Protein AF-A0A1I1GZQ2-F1 (afdb_monomer)

Solvent-accessible surface area (backbone atoms only — not comparable to full-atom values): 8274 Å² total; per-residue (Å²): 145,59,67,71,60,55,53,51,50,52,53,53,56,65,70,62,67,78,78,79,67,68,45,81,43,79,43,98,89,73,48,53,28,42,33,47,81,53,34,35,37,42,68,88,72,47,52,30,42,51,56,89,52,36,33,40,40,71,86,72,46,56,28,40,52,60,86,58,29,31,33,41,73,89,68,48,78,39,86,40,85,61,78,72,51,58,62,54,51,57,54,48,54,59,50,51,58,50,52,50,54,55,53,52,53,54,52,53,53,52,50,51,56,51,52,52,52,51,54,51,50,54,51,52,52,52,51,51,52,52,51,52,55,48,50,54,48,56,51,52,62,60,76,76,109

Secondary structure (DSSP, 8-state):
--HHHHHHHHHHHHH------EEEEE-TTS-EEEEETTEEE-TTS-EEEEETTEEE-TTS-EEEEETTEEEPTTS-EEE---TTHHHHHHHHHHHHHHHHHHHHHHHHHHHHHHHHHHHHHHHHHHHHHHHHHHHHHHHHHHHT-

Mean predicted aligned error: 17.6 Å

Structure (mmCIF, N/CA/C/O backbone):
data_AF-A0A1I1GZQ2-F1
#
_entry.id   AF-A0A1I1GZQ2-F1
#
loop_
_atom_site.group_PDB
_atom_site.id
_atom_site.type_symbol
_atom_site.label_atom_id
_atom_site.label_alt_id
_atom_site.label_comp_id
_atom_site.label_asym_id
_atom_site.label_entity_id
_atom_site.label_seq_id
_atom_site.pdbx_PDB_ins_code
_atom_site.Cartn_x
_atom_site.Cartn_y
_atom_site.Cartn_z
_atom_site.occupancy
_atom_site.B_iso_or_equiv
_atom_site.auth_seq_id
_atom_site.auth_comp_id
_atom_site.auth_asym_id
_atom_site.auth_atom_id
_atom_site.pdbx_PDB_model_num
ATOM 1 N N . MET A 1 1 ? 12.140 50.496 -24.304 1.00 52.41 1 MET A N 1
ATOM 2 C CA . MET A 1 1 ? 11.378 49.231 -24.469 1.00 52.41 1 MET A CA 1
ATOM 3 C C . MET A 1 1 ? 12.166 48.054 -23.883 1.00 52.41 1 MET A C 1
ATOM 5 O O . MET A 1 1 ? 12.769 47.309 -24.642 1.00 52.41 1 MET A O 1
ATOM 9 N N . SER A 1 2 ? 12.230 47.886 -22.556 1.00 58.09 2 SER A N 1
ATOM 10 C CA . SER A 1 2 ? 13.091 46.829 -21.977 1.00 58.09 2 SER A CA 1
ATOM 11 C C . SER A 1 2 ? 12.544 46.201 -20.688 1.00 58.09 2 SER A C 1
ATOM 13 O O . SER A 1 2 ? 12.537 44.983 -20.560 1.00 58.09 2 SER A O 1
ATOM 15 N N . MET A 1 3 ? 11.960 46.988 -19.782 1.00 58.22 3 MET A N 1
ATOM 16 C CA . MET A 1 3 ? 11.601 46.513 -18.437 1.00 58.22 3 MET A CA 1
ATOM 17 C C . MET A 1 3 ? 10.508 45.424 -18.414 1.00 58.22 3 MET A C 1
ATOM 19 O O . MET A 1 3 ? 10.644 44.429 -17.708 1.00 58.22 3 MET A O 1
ATOM 23 N N . ASN A 1 4 ? 9.479 45.530 -19.263 1.00 57.28 4 ASN A N 1
ATOM 24 C CA . ASN A 1 4 ? 8.364 44.568 -19.279 1.00 57.28 4 ASN A CA 1
ATOM 25 C C . ASN A 1 4 ? 8.768 43.164 -19.763 1.00 57.28 4 ASN A C 1
ATOM 27 O O . ASN A 1 4 ? 8.130 42.184 -19.394 1.00 57.28 4 ASN A O 1
ATOM 31 N N . LYS A 1 5 ? 9.836 43.053 -20.565 1.00 57.28 5 LYS A N 1
ATOM 32 C CA . LYS A 1 5 ? 10.332 41.759 -21.060 1.00 57.28 5 LYS A CA 1
ATOM 33 C C . LYS A 1 5 ? 11.101 41.004 -19.972 1.00 57.28 5 LYS A C 1
ATOM 35 O O . LYS A 1 5 ? 10.955 39.792 -19.861 1.00 57.28 5 LYS A O 1
ATOM 40 N N . PHE A 1 6 ? 11.847 41.728 -19.134 1.00 60.09 6 PHE A N 1
ATOM 41 C CA . PHE A 1 6 ? 12.545 41.156 -17.980 1.00 60.09 6 PHE A CA 1
ATOM 42 C C . PHE A 1 6 ? 11.574 40.680 -16.895 1.00 60.09 6 PHE A C 1
ATOM 44 O O . PHE A 1 6 ? 11.739 39.580 -16.376 1.00 60.09 6 PHE A O 1
ATOM 51 N N . PHE A 1 7 ? 10.520 41.451 -16.607 1.00 63.28 7 PHE A N 1
ATOM 52 C CA . PHE A 1 7 ? 9.488 41.030 -15.653 1.00 63.28 7 PHE A CA 1
ATOM 53 C C . PHE A 1 7 ? 8.690 39.813 -16.144 1.00 63.28 7 PHE A C 1
ATOM 55 O O . PHE A 1 7 ? 8.449 38.894 -15.365 1.00 63.28 7 PHE A O 1
ATOM 62 N N . ALA A 1 8 ? 8.342 39.751 -17.434 1.00 64.56 8 ALA A N 1
ATOM 63 C CA . ALA A 1 8 ? 7.674 38.582 -18.008 1.00 64.56 8 ALA A CA 1
ATOM 64 C C . ALA A 1 8 ? 8.562 37.322 -17.967 1.00 64.56 8 ALA A C 1
ATOM 66 O O . ALA A 1 8 ? 8.081 36.241 -17.625 1.00 64.56 8 ALA A O 1
ATOM 67 N N . ALA A 1 9 ? 9.863 37.458 -18.248 1.00 64.38 9 ALA A N 1
ATOM 68 C CA . ALA A 1 9 ? 10.818 36.352 -18.168 1.00 64.38 9 ALA A CA 1
ATOM 69 C C . ALA A 1 9 ? 11.009 35.846 -16.727 1.00 64.38 9 ALA A C 1
ATOM 71 O O . ALA A 1 9 ? 11.040 34.638 -16.504 1.00 64.38 9 ALA A O 1
ATOM 72 N N . LEU A 1 10 ? 11.062 36.752 -15.744 1.00 64.12 10 LEU A N 1
ATOM 73 C CA . LEU A 1 10 ? 11.187 36.401 -14.328 1.00 64.12 10 LEU A CA 1
ATOM 74 C C . LEU A 1 10 ? 9.947 35.655 -13.806 1.00 64.12 10 LEU A C 1
ATOM 76 O O . LEU A 1 10 ? 10.090 34.655 -13.111 1.00 64.12 10 LEU A O 1
ATOM 80 N N . ILE A 1 11 ? 8.740 36.093 -14.184 1.00 67.69 11 ILE A N 1
ATOM 81 C CA . ILE A 1 11 ? 7.480 35.422 -13.815 1.00 67.69 11 ILE A CA 1
ATOM 82 C C . ILE A 1 11 ? 7.374 34.044 -14.485 1.00 67.69 11 ILE A C 1
ATOM 84 O O . ILE A 1 11 ? 6.940 33.087 -13.851 1.00 67.69 11 ILE A O 1
ATOM 88 N N . THR A 1 12 ? 7.824 33.917 -15.737 1.00 65.00 12 THR A N 1
ATOM 89 C CA . THR A 1 12 ? 7.825 32.635 -16.465 1.00 65.00 12 THR A CA 1
ATOM 90 C C . THR A 1 12 ? 8.816 31.638 -15.856 1.00 65.00 12 THR A C 1
ATOM 92 O O . THR A 1 12 ? 8.494 30.461 -15.717 1.00 65.00 12 THR A O 1
ATOM 95 N N . LEU A 1 13 ? 9.996 32.100 -15.428 1.00 60.62 13 LEU A N 1
ATOM 96 C CA . LEU A 1 13 ? 10.991 31.262 -14.754 1.00 60.62 13 LEU A CA 1
ATOM 97 C C . LEU A 1 13 ? 10.526 30.835 -13.350 1.00 60.62 13 LEU A C 1
ATOM 99 O O . LEU A 1 13 ? 10.707 29.681 -12.977 1.00 60.62 13 LEU A O 1
ATOM 103 N N . LEU A 1 14 ? 9.874 31.734 -12.603 1.00 64.50 14 LEU A N 1
ATOM 104 C CA . LEU A 1 14 ? 9.308 31.440 -11.280 1.00 64.50 14 LEU A CA 1
ATOM 105 C C . LEU A 1 14 ? 8.096 30.489 -11.357 1.00 64.50 14 LEU A C 1
ATOM 107 O O . LEU A 1 14 ? 7.876 29.698 -10.444 1.00 64.50 14 LEU A O 1
ATOM 111 N N . ALA A 1 15 ? 7.332 30.528 -12.455 1.00 60.31 15 ALA A N 1
ATOM 112 C CA . ALA A 1 15 ? 6.245 29.586 -12.732 1.00 60.31 15 ALA A CA 1
ATOM 113 C C . ALA A 1 15 ? 6.745 28.204 -13.201 1.00 60.31 15 ALA A C 1
ATOM 115 O O . ALA A 1 15 ? 6.016 27.220 -13.098 1.00 60.31 15 ALA A O 1
ATOM 116 N N . CYS A 1 16 ? 7.996 28.102 -13.666 1.00 51.59 16 CYS A N 1
ATOM 117 C CA . CYS A 1 16 ? 8.635 26.861 -14.111 1.00 51.59 16 CYS A CA 1
ATOM 118 C C . CYS A 1 16 ? 9.296 26.085 -12.951 1.00 51.59 16 CYS A C 1
ATOM 120 O O . CYS A 1 16 ? 10.357 25.482 -13.095 1.00 51.59 16 CYS A O 1
ATOM 122 N N . GLY A 1 17 ? 8.672 26.090 -11.775 1.00 54.12 17 GLY A N 1
ATOM 123 C CA . GLY A 1 17 ? 9.066 25.259 -10.640 1.00 54.12 17 GLY A CA 1
ATOM 124 C C . GLY A 1 17 ? 8.425 23.875 -10.709 1.00 54.12 17 GLY A C 1
ATOM 125 O O . GLY A 1 17 ? 7.679 23.510 -9.807 1.00 54.12 17 GLY A O 1
ATOM 126 N N . ALA A 1 18 ? 8.661 23.109 -11.777 1.00 58.06 18 ALA A N 1
ATOM 127 C CA . ALA A 1 18 ? 8.253 21.707 -11.810 1.00 58.06 18 ALA A CA 1
ATOM 128 C C . ALA A 1 18 ? 9.216 20.903 -10.924 1.00 58.06 18 ALA A C 1
ATOM 130 O O . ALA A 1 18 ? 10.284 20.478 -11.362 1.00 58.06 18 ALA A O 1
ATOM 131 N N . SER A 1 19 ? 8.873 20.738 -9.647 1.00 58.53 19 SER A N 1
ATOM 132 C CA . SER A 1 19 ? 9.595 19.840 -8.754 1.00 58.53 19 SER A CA 1
ATOM 133 C C . SER A 1 19 ? 9.353 18.398 -9.204 1.00 58.53 19 SER A C 1
ATOM 135 O O . SER A 1 19 ? 8.320 17.795 -8.920 1.00 58.53 19 SER A O 1
ATOM 137 N N . ALA A 1 20 ? 10.309 17.822 -9.931 1.00 56.75 20 ALA A N 1
ATOM 138 C CA . ALA A 1 20 ? 10.331 16.383 -10.136 1.00 56.75 20 ALA A CA 1
ATOM 139 C C . ALA A 1 20 ? 10.578 15.724 -8.770 1.00 56.75 20 ALA A C 1
ATOM 141 O O . ALA A 1 20 ? 11.684 15.776 -8.231 1.00 56.75 20 ALA A O 1
ATOM 142 N N . GLN A 1 21 ? 9.531 15.156 -8.170 1.00 66.81 21 GLN A N 1
ATOM 143 C CA . GLN A 1 21 ? 9.677 14.323 -6.983 1.00 66.81 21 GLN A CA 1
ATOM 144 C C . GLN A 1 21 ? 10.349 13.016 -7.409 1.00 66.81 21 GLN A C 1
ATOM 146 O O . GLN A 1 21 ? 9.712 12.131 -7.978 1.00 66.81 21 GLN A O 1
ATOM 151 N N . ALA A 1 22 ? 11.658 12.934 -7.179 1.00 75.19 22 ALA A N 1
ATOM 152 C CA . ALA A 1 22 ? 12.422 11.707 -7.322 1.00 75.19 22 ALA A CA 1
ATOM 153 C C . ALA A 1 22 ? 12.478 10.990 -5.969 1.00 75.19 22 ALA A C 1
ATOM 155 O O . ALA A 1 22 ? 12.826 11.592 -4.950 1.00 75.19 22 ALA A O 1
ATOM 156 N N . GLN A 1 23 ? 12.144 9.703 -5.957 1.00 82.19 23 GLN A N 1
ATOM 157 C CA . GLN A 1 23 ? 12.253 8.846 -4.785 1.00 82.19 23 GLN A CA 1
ATOM 158 C C . GLN A 1 23 ? 13.381 7.838 -4.996 1.00 82.19 23 GLN A C 1
ATOM 160 O O . GLN A 1 23 ? 13.419 7.136 -6.005 1.00 82.19 23 GLN A O 1
ATOM 165 N N . VAL A 1 24 ? 14.282 7.735 -4.019 1.00 83.75 24 VAL A N 1
ATOM 166 C CA . VAL A 1 24 ? 15.302 6.682 -3.993 1.00 83.75 24 VAL A CA 1
ATOM 167 C C . VAL A 1 24 ? 14.699 5.427 -3.366 1.00 83.75 24 VAL A C 1
ATOM 169 O O . VAL A 1 24 ? 14.133 5.473 -2.273 1.00 83.75 24 VAL A O 1
ATOM 172 N N . ILE A 1 25 ? 14.827 4.308 -4.068 1.00 82.44 25 ILE A N 1
ATOM 173 C CA . ILE A 1 25 ? 14.431 2.972 -3.631 1.00 82.44 25 ILE A CA 1
ATOM 174 C C . ILE A 1 25 ? 15.713 2.216 -3.287 1.00 82.44 25 ILE A C 1
ATOM 176 O O . ILE A 1 25 ? 16.655 2.191 -4.077 1.00 82.44 25 ILE A O 1
ATOM 180 N N . VAL A 1 26 ? 15.765 1.627 -2.093 1.00 81.69 26 VAL A N 1
ATOM 181 C CA . VAL A 1 26 ? 16.870 0.757 -1.672 1.00 81.69 26 VAL A CA 1
ATOM 182 C C . VAL A 1 26 ? 16.437 -0.686 -1.884 1.00 81.69 26 VAL A C 1
ATOM 184 O O . VAL A 1 26 ? 15.432 -1.118 -1.319 1.00 81.69 26 VAL A O 1
ATOM 187 N N . ASN A 1 27 ? 17.184 -1.413 -2.704 1.00 79.25 27 ASN A N 1
ATOM 188 C CA . ASN A 1 27 ? 16.893 -2.797 -3.040 1.00 79.25 27 ASN A CA 1
ATOM 189 C C . ASN A 1 27 ? 17.446 -3.747 -1.959 1.00 79.25 27 ASN A C 1
ATOM 191 O O . ASN A 1 27 ? 18.408 -3.403 -1.268 1.00 79.25 27 ASN A O 1
ATOM 195 N N . PRO A 1 28 ? 16.874 -4.956 -1.800 1.00 74.38 28 PRO A N 1
ATOM 196 C CA . PRO A 1 28 ? 17.329 -5.923 -0.794 1.00 74.38 28 PRO A CA 1
ATOM 197 C C . PRO A 1 28 ? 18.792 -6.365 -0.941 1.00 74.38 28 PRO A C 1
ATOM 199 O O . PRO A 1 28 ? 19.402 -6.787 0.036 1.00 74.38 28 PRO A O 1
ATOM 202 N N . ASP A 1 29 ? 19.349 -6.273 -2.149 1.00 81.75 29 ASP A N 1
ATOM 203 C CA . ASP A 1 29 ? 20.753 -6.564 -2.454 1.00 81.75 29 ASP A CA 1
ATOM 204 C C . ASP A 1 29 ? 21.704 -5.389 -2.146 1.00 81.75 29 ASP A C 1
ATOM 206 O O . ASP A 1 29 ? 22.909 -5.491 -2.369 1.00 81.75 29 ASP A O 1
ATOM 210 N N . GLY A 1 30 ? 21.177 -4.276 -1.624 1.00 81.69 30 GLY A N 1
ATOM 211 C CA . GLY A 1 30 ? 21.931 -3.067 -1.297 1.00 81.69 30 GLY A CA 1
ATOM 212 C C . GLY A 1 30 ? 22.116 -2.099 -2.467 1.00 81.69 30 GLY A C 1
ATOM 213 O O . GLY A 1 30 ? 22.713 -1.041 -2.278 1.00 81.69 30 GLY A O 1
ATOM 214 N N . THR A 1 31 ? 21.604 -2.412 -3.660 1.00 90.25 31 THR A N 1
ATOM 215 C CA . THR A 1 31 ? 21.623 -1.474 -4.787 1.00 90.25 31 THR A CA 1
ATOM 216 C C . THR A 1 31 ? 20.536 -0.401 -4.653 1.00 90.25 31 THR A C 1
ATOM 218 O O . THR A 1 31 ? 19.617 -0.509 -3.838 1.00 90.25 31 THR A O 1
ATOM 221 N N . HIS A 1 32 ? 20.634 0.662 -5.454 1.00 83.62 32 HIS A N 1
ATOM 222 C CA . HIS A 1 32 ? 19.676 1.766 -5.439 1.00 83.62 32 HIS A CA 1
ATOM 223 C C . HIS A 1 32 ? 19.002 1.942 -6.795 1.00 83.62 32 HIS A C 1
ATOM 225 O O . HIS A 1 32 ? 19.645 1.865 -7.839 1.00 83.62 32 HIS A O 1
ATOM 231 N N . SER A 1 33 ? 17.707 2.230 -6.770 1.00 87.12 33 SER A N 1
ATOM 232 C CA . SER A 1 33 ? 16.918 2.605 -7.944 1.00 87.12 33 SER A CA 1
ATOM 233 C C . SER A 1 33 ? 16.272 3.966 -7.714 1.00 87.12 33 SER A C 1
ATOM 235 O O . SER A 1 33 ? 16.072 4.383 -6.572 1.00 87.12 33 SER A O 1
ATOM 237 N N . VAL A 1 34 ? 15.966 4.686 -8.789 1.00 86.38 34 VAL A N 1
ATOM 238 C CA . VAL A 1 34 ? 15.367 6.024 -8.711 1.00 86.38 34 VAL A CA 1
ATOM 239 C C . VAL A 1 34 ? 14.025 6.007 -9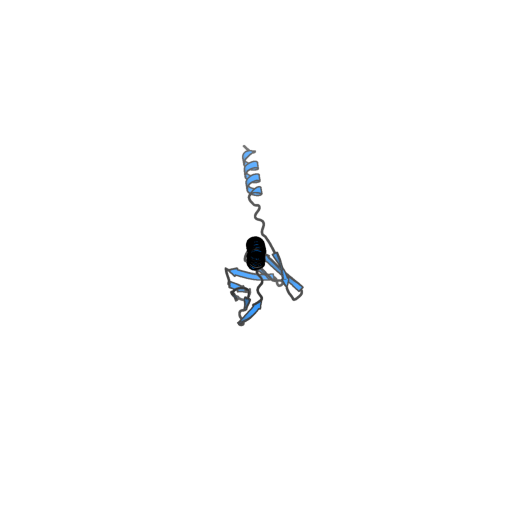.422 1.00 86.38 34 VAL A C 1
ATOM 241 O O . VAL A 1 34 ? 13.959 5.783 -10.627 1.00 86.38 34 VAL A O 1
ATOM 244 N N . ALA A 1 35 ? 12.952 6.259 -8.679 1.00 85.12 35 ALA A N 1
ATOM 245 C CA . ALA A 1 35 ? 11.624 6.456 -9.238 1.00 85.12 35 ALA A CA 1
ATOM 246 C C . ALA A 1 35 ? 11.390 7.946 -9.496 1.00 85.12 35 ALA A C 1
ATOM 248 O O . ALA A 1 35 ? 11.526 8.765 -8.587 1.00 85.12 35 ALA A O 1
ATOM 249 N N . MET A 1 36 ? 11.028 8.293 -10.728 1.00 83.19 36 MET A N 1
ATOM 250 C CA . MET A 1 36 ? 10.679 9.649 -11.135 1.00 83.19 36 MET A CA 1
ATOM 251 C C . MET A 1 36 ? 9.356 9.613 -11.901 1.00 83.19 36 MET A C 1
ATOM 253 O O . MET A 1 36 ? 9.293 9.203 -13.061 1.00 83.19 36 MET A O 1
ATOM 257 N N . GLY A 1 37 ? 8.276 10.008 -11.223 1.00 84.12 37 GLY A N 1
ATOM 258 C CA . GLY A 1 37 ? 6.920 9.852 -11.747 1.00 84.12 37 GLY A CA 1
ATOM 259 C C . GLY A 1 37 ? 6.572 8.377 -11.964 1.00 84.12 37 GLY A C 1
ATOM 260 O O . GLY A 1 37 ? 6.589 7.585 -11.026 1.00 84.12 37 GLY A O 1
ATOM 261 N N . ASN A 1 38 ? 6.249 8.007 -13.203 1.00 86.69 38 ASN A N 1
ATOM 262 C CA . ASN A 1 38 ? 5.903 6.638 -13.582 1.00 86.69 38 ASN A CA 1
ATOM 263 C C . ASN A 1 38 ? 7.095 5.809 -14.096 1.00 86.69 38 ASN A C 1
ATOM 265 O O . ASN A 1 38 ? 6.910 4.652 -14.472 1.00 86.69 38 ASN A O 1
ATOM 269 N N . ILE A 1 39 ? 8.297 6.383 -14.130 1.00 87.75 39 ILE A N 1
ATOM 270 C CA . ILE A 1 39 ? 9.516 5.715 -14.588 1.00 87.75 39 ILE A CA 1
ATOM 271 C C . ILE A 1 39 ? 10.335 5.302 -13.369 1.00 87.75 39 ILE A C 1
ATOM 273 O O . ILE A 1 39 ? 10.543 6.098 -12.453 1.00 87.75 39 ILE A O 1
ATOM 277 N N . VAL A 1 40 ? 10.835 4.071 -13.376 1.00 88.19 40 VAL A N 1
ATOM 278 C CA . VAL A 1 40 ? 11.810 3.579 -12.401 1.00 88.19 40 VAL A CA 1
ATOM 279 C C . VAL A 1 40 ? 13.104 3.287 -13.139 1.00 88.19 40 VAL A C 1
ATOM 281 O O . VAL A 1 40 ? 13.119 2.464 -14.047 1.00 88.19 40 VAL A O 1
ATOM 284 N N . VAL A 1 41 ? 14.182 3.965 -12.759 1.00 88.88 41 VAL A N 1
ATOM 285 C CA . VAL A 1 41 ? 15.537 3.698 -13.246 1.00 88.88 41 VAL A CA 1
ATOM 286 C C . VAL A 1 41 ? 16.193 2.703 -12.296 1.00 88.88 41 VAL A C 1
ATOM 288 O O . VAL A 1 41 ? 16.349 2.983 -11.105 1.00 88.88 41 VAL A O 1
ATOM 291 N N . ASN A 1 42 ? 16.546 1.539 -12.824 1.00 88.00 42 ASN A N 1
ATOM 292 C CA . ASN A 1 42 ? 17.160 0.445 -12.088 1.00 88.00 42 ASN A CA 1
ATOM 293 C C . ASN A 1 42 ? 18.644 0.727 -11.824 1.00 88.00 42 ASN A C 1
ATOM 295 O O . ASN A 1 42 ? 19.262 1.593 -12.446 1.00 88.00 42 ASN A O 1
ATOM 299 N N . SER A 1 43 ? 19.228 -0.026 -10.895 1.00 85.31 43 SER A N 1
ATOM 300 C CA . SER A 1 43 ? 20.634 0.124 -10.499 1.00 85.31 43 SER A CA 1
ATOM 301 C C . SER A 1 43 ? 21.628 -0.166 -11.629 1.00 85.31 43 SER A C 1
ATOM 303 O O . SER A 1 43 ? 22.737 0.363 -11.616 1.00 85.31 43 SER A O 1
ATOM 305 N N . ASP A 1 44 ? 21.228 -0.959 -12.623 1.00 87.12 44 ASP A N 1
ATOM 306 C CA . ASP A 1 44 ? 22.000 -1.272 -13.831 1.00 87.12 44 ASP A CA 1
ATOM 307 C C . ASP A 1 44 ? 21.823 -0.239 -14.966 1.00 87.12 44 ASP A C 1
ATOM 309 O O . ASP A 1 44 ? 22.365 -0.411 -16.057 1.00 87.12 44 ASP A O 1
ATOM 313 N N . GLY A 1 45 ? 21.065 0.837 -14.726 1.00 85.00 45 GLY A N 1
ATOM 314 C CA . GLY A 1 45 ? 20.785 1.894 -15.701 1.00 85.00 45 GLY A CA 1
ATOM 315 C C . GLY A 1 45 ? 19.648 1.578 -16.676 1.00 85.00 45 GLY A C 1
ATOM 316 O O . GLY A 1 45 ? 19.271 2.439 -17.474 1.00 85.00 45 GLY A O 1
ATOM 317 N N . THR A 1 46 ? 19.062 0.381 -16.612 1.00 91.38 46 THR A N 1
ATOM 318 C CA . THR A 1 46 ? 17.827 0.085 -17.340 1.00 91.38 46 THR A CA 1
ATOM 319 C C . THR A 1 46 ? 16.636 0.814 -16.715 1.00 91.38 46 THR A C 1
ATOM 321 O O . THR A 1 46 ? 16.723 1.330 -15.602 1.00 91.38 46 THR A O 1
ATOM 324 N N . HIS A 1 47 ? 15.506 0.889 -17.420 1.00 88.81 47 HIS A N 1
ATOM 325 C CA . HIS A 1 47 ? 14.309 1.533 -16.888 1.00 88.81 47 HIS A CA 1
ATOM 326 C C . HIS A 1 47 ? 13.055 0.690 -17.092 1.00 88.81 47 HIS A C 1
ATOM 328 O O . HIS A 1 47 ? 12.876 0.041 -18.122 1.00 88.81 47 HIS A O 1
ATOM 334 N N . SER A 1 48 ? 12.177 0.753 -16.100 1.00 91.50 48 SER A N 1
ATOM 335 C CA . SER A 1 48 ? 10.830 0.198 -16.128 1.00 91.50 48 SER A CA 1
ATOM 336 C C . SER A 1 48 ? 9.814 1.335 -16.160 1.00 91.50 48 SER A C 1
ATOM 338 O O . SER A 1 48 ? 10.048 2.405 -15.592 1.00 91.50 48 SER A O 1
ATOM 340 N N . VAL A 1 49 ? 8.663 1.104 -16.789 1.00 92.25 49 VAL A N 1
ATOM 341 C CA . VAL A 1 49 ? 7.585 2.100 -16.877 1.00 92.25 49 VAL A CA 1
ATOM 342 C C . VAL A 1 49 ? 6.309 1.533 -16.278 1.00 92.25 49 VAL A C 1
ATOM 344 O O . VAL A 1 49 ? 5.819 0.491 -16.710 1.00 92.25 49 VAL A O 1
ATOM 347 N N . ARG A 1 50 ? 5.739 2.234 -15.296 1.00 89.81 50 ARG A N 1
ATOM 348 C CA . ARG A 1 50 ? 4.422 1.926 -14.734 1.00 89.81 50 ARG A CA 1
ATOM 349 C C . ARG A 1 50 ? 3.334 2.637 -15.537 1.00 89.81 50 ARG A C 1
ATOM 351 O O . ARG A 1 50 ? 3.409 3.836 -15.794 1.00 89.81 50 ARG A O 1
ATOM 358 N N . THR A 1 51 ? 2.298 1.903 -15.916 1.00 88.94 51 THR A N 1
ATOM 359 C CA . THR A 1 51 ? 1.072 2.433 -16.522 1.00 88.94 51 THR A CA 1
ATOM 360 C C . THR A 1 51 ? -0.120 1.801 -15.814 1.00 88.94 51 THR A C 1
ATOM 362 O O . THR A 1 51 ? -0.451 0.641 -16.047 1.00 88.94 51 THR A O 1
ATOM 365 N N . GLY A 1 52 ? -0.739 2.558 -14.900 1.00 88.69 52 GLY A N 1
ATOM 366 C CA . GLY A 1 52 ? -1.769 2.031 -14.002 1.00 88.69 52 GLY A CA 1
ATOM 367 C C . GLY A 1 52 ? -1.221 0.906 -13.119 1.00 88.69 52 GLY A C 1
ATOM 368 O O . GLY A 1 52 ? -0.246 1.104 -12.384 1.00 88.69 52 GLY A O 1
ATOM 369 N N . ASP A 1 53 ? -1.834 -0.270 -13.237 1.00 90.69 53 ASP A N 1
ATOM 370 C CA . ASP A 1 53 ? -1.463 -1.485 -12.502 1.00 90.69 53 ASP A CA 1
ATOM 371 C C . ASP A 1 53 ? -0.441 -2.360 -13.243 1.00 90.69 53 ASP A C 1
ATOM 373 O O . ASP A 1 53 ? -0.045 -3.409 -12.746 1.00 90.69 53 ASP A O 1
ATOM 377 N N . VAL A 1 54 ? 0.016 -1.950 -14.428 1.00 92.44 54 VAL A N 1
ATOM 378 C CA . VAL A 1 54 ? 0.997 -2.706 -15.215 1.00 92.44 54 VAL A CA 1
ATOM 379 C C . VAL A 1 54 ? 2.365 -2.043 -15.119 1.00 92.44 54 VAL A C 1
ATOM 381 O O . VAL A 1 54 ? 2.492 -0.827 -15.265 1.00 92.44 54 VAL A O 1
ATOM 384 N N . ILE A 1 55 ? 3.402 -2.849 -14.909 1.00 92.25 55 ILE A N 1
ATOM 385 C CA . ILE A 1 55 ? 4.803 -2.438 -14.996 1.00 92.25 55 ILE A CA 1
ATOM 386 C C . ILE A 1 55 ? 5.413 -3.114 -16.220 1.00 92.25 55 ILE A C 1
ATOM 388 O O . ILE A 1 55 ? 5.448 -4.340 -16.305 1.00 92.25 55 ILE A O 1
ATOM 392 N N . VAL A 1 56 ? 5.903 -2.310 -17.159 1.00 94.25 56 VAL A N 1
ATOM 393 C CA . VAL A 1 56 ? 6.691 -2.775 -18.302 1.00 94.25 56 VAL A CA 1
ATOM 394 C C . VAL A 1 56 ? 8.150 -2.842 -17.867 1.00 94.25 56 VAL A C 1
ATOM 396 O O . VAL A 1 56 ? 8.729 -1.824 -17.482 1.00 94.25 56 VAL A O 1
ATOM 399 N N . ASN A 1 57 ? 8.725 -4.040 -17.900 1.00 92.62 57 ASN A N 1
ATOM 400 C CA . ASN A 1 57 ? 10.109 -4.299 -17.519 1.00 92.62 57 ASN A CA 1
ATOM 401 C C . ASN A 1 57 ? 11.068 -3.945 -18.671 1.00 92.62 57 ASN A C 1
ATOM 403 O O . ASN A 1 57 ? 10.652 -3.922 -19.833 1.00 92.62 57 ASN A O 1
ATOM 407 N N . PRO A 1 58 ? 12.373 -3.766 -18.399 1.00 89.81 58 PRO A N 1
ATOM 408 C CA . PRO A 1 58 ? 13.334 -3.352 -19.421 1.00 89.81 58 PRO A CA 1
ATOM 409 C C . PRO A 1 58 ? 13.470 -4.325 -20.596 1.00 89.81 58 PRO A C 1
ATOM 411 O O . PRO A 1 58 ? 13.783 -3.928 -21.712 1.00 89.81 58 PRO A O 1
ATOM 414 N N . ASN A 1 59 ? 13.222 -5.612 -20.351 1.00 91.81 59 ASN A N 1
ATOM 415 C CA . ASN A 1 59 ? 13.245 -6.666 -21.365 1.00 91.81 59 ASN A CA 1
ATOM 416 C C . ASN A 1 59 ? 11.917 -6.799 -22.144 1.00 91.81 59 ASN A C 1
ATOM 418 O O . ASN A 1 59 ? 11.735 -7.773 -22.870 1.00 91.81 59 ASN A O 1
ATOM 422 N N . GLY A 1 60 ? 10.969 -5.874 -21.959 1.00 89.62 60 GLY A N 1
ATOM 423 C CA . GLY A 1 60 ? 9.660 -5.872 -22.621 1.00 89.62 60 GLY A CA 1
ATOM 424 C C . GLY A 1 60 ? 8.621 -6.816 -22.010 1.00 89.62 60 GLY A C 1
ATOM 425 O O . GLY A 1 60 ? 7.489 -6.875 -22.489 1.00 89.62 60 GLY A O 1
ATOM 426 N N . THR A 1 61 ? 8.966 -7.556 -20.954 1.00 94.62 61 THR A N 1
ATOM 427 C CA . THR A 1 61 ? 7.981 -8.347 -20.204 1.00 94.62 61 THR A CA 1
ATOM 428 C C . THR A 1 61 ? 7.113 -7.458 -19.312 1.00 94.62 61 THR A C 1
ATOM 430 O O . THR A 1 61 ? 7.467 -6.316 -19.024 1.00 94.62 61 THR A O 1
ATOM 433 N N . HIS A 1 62 ? 5.980 -7.989 -18.853 1.00 93.31 62 HIS A N 1
ATOM 434 C CA . HIS A 1 62 ? 5.015 -7.244 -18.049 1.00 93.31 62 HIS A CA 1
ATOM 435 C C . HIS A 1 62 ? 4.839 -7.888 -16.677 1.00 93.31 62 HIS A C 1
ATOM 437 O O . HIS A 1 62 ? 4.688 -9.105 -16.574 1.00 93.31 62 HIS A O 1
ATOM 443 N N . SER A 1 63 ? 4.811 -7.052 -15.645 1.00 93.69 63 SER A N 1
ATOM 444 C CA . SER A 1 63 ? 4.398 -7.414 -14.291 1.00 93.69 63 SER A CA 1
ATOM 445 C C . SER A 1 63 ? 3.072 -6.716 -13.972 1.00 93.69 63 SER A C 1
ATOM 447 O O . SER A 1 63 ? 2.835 -5.603 -14.446 1.00 93.69 63 SER A O 1
ATOM 449 N N . VAL A 1 64 ? 2.207 -7.341 -13.172 1.00 94.25 64 VAL A N 1
ATOM 450 C CA . VAL A 1 64 ? 0.871 -6.808 -12.842 1.00 94.25 64 VAL A CA 1
ATOM 451 C C . VAL A 1 64 ? 0.724 -6.631 -11.337 1.00 94.25 64 VAL A C 1
ATOM 453 O O . VAL A 1 64 ? 1.004 -7.543 -10.565 1.00 94.25 64 VAL A O 1
ATOM 456 N N . ILE A 1 65 ? 0.267 -5.458 -10.917 1.00 90.69 65 ILE A N 1
ATOM 457 C CA . ILE A 1 65 ? -0.073 -5.138 -9.535 1.00 90.69 65 ILE A CA 1
ATOM 458 C C . ILE A 1 65 ? -1.528 -5.555 -9.298 1.00 90.69 65 ILE A C 1
ATOM 460 O O . ILE A 1 65 ? -2.434 -5.137 -10.010 1.00 90.69 65 ILE A O 1
ATOM 464 N N . SER A 1 66 ? -1.761 -6.382 -8.284 1.00 88.88 66 SER A N 1
ATOM 465 C CA . SER A 1 66 ? -3.092 -6.801 -7.845 1.00 88.88 66 SER A CA 1
ATOM 466 C C . SER A 1 66 ? -3.200 -6.615 -6.334 1.00 88.88 66 SER A C 1
ATOM 468 O O . SER A 1 66 ? -2.806 -7.482 -5.548 1.00 88.88 66 SER A O 1
ATOM 470 N N . GLY A 1 67 ? -3.721 -5.460 -5.914 1.00 86.25 67 GLY A N 1
ATOM 471 C CA . GLY A 1 67 ? -3.727 -5.053 -4.508 1.00 86.25 67 GLY A CA 1
ATOM 472 C C . GLY A 1 67 ? -2.303 -4.827 -3.992 1.00 86.25 67 GLY A C 1
ATOM 473 O O . GLY A 1 67 ? -1.557 -4.041 -4.567 1.00 86.25 67 GLY A O 1
ATOM 474 N N . ASN A 1 68 ? -1.913 -5.546 -2.936 1.00 85.44 68 ASN A N 1
ATOM 475 C CA . ASN A 1 68 ? -0.581 -5.439 -2.314 1.00 85.44 68 ASN A CA 1
ATOM 476 C C . ASN A 1 68 ? 0.408 -6.495 -2.842 1.00 85.44 68 ASN A C 1
ATOM 478 O O . ASN A 1 68 ? 1.380 -6.846 -2.168 1.00 85.44 68 ASN A O 1
ATOM 482 N N . VAL A 1 69 ? 0.131 -7.068 -4.012 1.00 87.81 69 VAL A N 1
ATOM 483 C CA . VAL A 1 69 ? 0.943 -8.121 -4.623 1.00 87.81 69 VAL A CA 1
ATOM 484 C C . VAL A 1 69 ? 1.323 -7.693 -6.030 1.00 87.81 69 VAL A C 1
ATOM 486 O O . VAL A 1 69 ? 0.469 -7.277 -6.808 1.00 87.81 69 VAL A O 1
ATOM 489 N N . LEU A 1 70 ? 2.601 -7.827 -6.359 1.00 90.06 70 LEU A N 1
ATOM 490 C CA . LEU A 1 70 ? 3.111 -7.753 -7.718 1.00 90.06 70 LEU A CA 1
ATOM 491 C C . LEU A 1 70 ? 3.265 -9.181 -8.245 1.00 90.06 70 LEU A C 1
ATOM 493 O O . LEU A 1 70 ? 3.928 -10.015 -7.629 1.00 90.06 70 LEU A O 1
ATOM 497 N N . VAL A 1 71 ? 2.647 -9.455 -9.384 1.00 93.69 71 VAL A N 1
ATOM 498 C CA . VAL A 1 71 ? 2.807 -10.697 -10.137 1.00 93.69 71 VAL A CA 1
ATOM 499 C C . VAL A 1 71 ? 3.861 -10.453 -11.205 1.00 93.69 71 VAL A C 1
ATOM 501 O O . VAL A 1 71 ? 3.695 -9.582 -12.060 1.00 93.69 71 VAL A O 1
ATOM 504 N N . THR A 1 72 ? 4.966 -11.180 -11.125 1.00 92.06 72 THR A N 1
ATOM 505 C CA . THR A 1 72 ? 6.090 -11.076 -12.058 1.00 92.06 72 THR A CA 1
ATOM 506 C C . THR A 1 72 ? 5.798 -11.828 -13.367 1.00 92.06 72 THR A C 1
ATOM 508 O O . THR A 1 72 ? 4.863 -12.631 -13.421 1.00 92.06 72 THR A O 1
ATOM 511 N N . PRO A 1 73 ? 6.590 -11.619 -14.436 1.00 90.69 73 PRO A N 1
ATOM 512 C CA . PRO A 1 73 ? 6.354 -12.262 -15.733 1.00 90.69 73 PRO A CA 1
ATOM 513 C C . PRO A 1 73 ? 6.430 -13.794 -15.705 1.00 90.69 73 PRO A C 1
ATOM 515 O O . PRO A 1 73 ? 5.798 -14.463 -16.514 1.00 90.69 73 PRO A O 1
ATOM 518 N N . ASP A 1 74 ? 7.205 -14.349 -14.774 1.00 92.50 74 ASP A N 1
ATOM 519 C CA . ASP A 1 74 ? 7.326 -15.782 -14.488 1.00 92.50 74 ASP A CA 1
ATOM 520 C C . ASP A 1 74 ? 6.195 -16.316 -13.586 1.00 92.50 74 ASP A C 1
ATOM 522 O O . ASP A 1 74 ? 6.191 -17.492 -13.227 1.00 92.50 74 ASP A O 1
ATOM 526 N N . GLY A 1 75 ? 5.219 -15.476 -13.225 1.00 89.44 75 GLY A N 1
ATOM 527 C CA . GLY A 1 75 ? 4.053 -15.851 -12.422 1.00 89.44 75 GLY A CA 1
ATOM 528 C C . GLY A 1 75 ? 4.308 -15.894 -10.915 1.00 89.44 75 GLY A C 1
ATOM 529 O O . GLY A 1 75 ? 3.465 -16.383 -10.163 1.00 89.44 75 GLY A O 1
ATOM 530 N N . ARG A 1 76 ? 5.450 -15.390 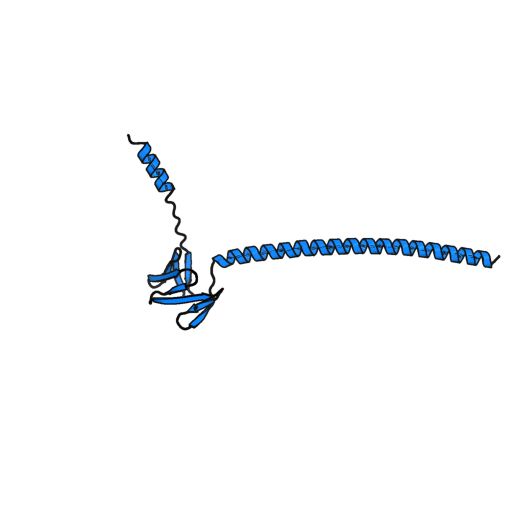-10.434 1.00 93.62 76 ARG A N 1
ATOM 531 C CA . ARG A 1 76 ? 5.745 -15.319 -9.000 1.00 93.62 76 ARG A CA 1
ATOM 532 C C . ARG A 1 76 ? 4.998 -14.150 -8.364 1.00 93.62 76 ARG A C 1
ATOM 534 O O . ARG A 1 76 ? 4.938 -13.049 -8.898 1.00 93.62 76 ARG A O 1
ATOM 541 N N . HIS A 1 77 ? 4.452 -14.390 -7.178 1.00 91.19 77 HIS A N 1
ATOM 542 C CA . HIS A 1 77 ? 3.783 -13.367 -6.381 1.00 91.19 77 HIS A CA 1
ATOM 543 C C . HIS A 1 77 ? 4.783 -12.786 -5.381 1.00 91.19 77 HIS A C 1
ATOM 545 O O . HIS A 1 77 ? 5.317 -13.515 -4.541 1.00 91.19 77 HIS A O 1
ATOM 551 N N . VAL A 1 78 ? 5.040 -11.483 -5.466 1.00 87.81 78 VAL A N 1
ATOM 552 C CA . VAL A 1 78 ? 5.913 -10.762 -4.534 1.00 87.81 78 VAL A CA 1
ATOM 553 C C . VAL A 1 78 ? 5.133 -9.652 -3.822 1.00 87.81 78 VAL A C 1
ATOM 555 O O . VAL A 1 78 ? 4.259 -9.037 -4.433 1.00 87.81 78 VAL A O 1
ATOM 558 N N . PRO A 1 79 ? 5.399 -9.381 -2.531 1.00 86.81 79 PRO A N 1
ATOM 559 C CA . PRO A 1 79 ? 4.775 -8.260 -1.837 1.00 86.81 79 PRO A CA 1
ATOM 560 C C . PRO A 1 79 ? 5.094 -6.939 -2.546 1.00 86.81 79 PRO A C 1
ATOM 562 O O . PRO A 1 79 ? 6.253 -6.672 -2.862 1.00 86.81 79 PRO A O 1
ATOM 565 N N . PHE A 1 80 ? 4.077 -6.111 -2.771 1.00 82.75 80 PHE A N 1
ATOM 566 C CA . PHE A 1 80 ? 4.215 -4.785 -3.362 1.00 82.75 80 PHE A CA 1
ATOM 567 C C . PHE A 1 80 ? 3.701 -3.731 -2.386 1.00 82.75 80 PHE A C 1
ATOM 569 O O . PHE A 1 80 ? 2.548 -3.777 -1.958 1.00 82.75 80 PHE A O 1
ATOM 576 N N . PHE A 1 81 ? 4.568 -2.784 -2.029 1.00 70.81 81 PHE A N 1
ATOM 577 C CA . PHE A 1 81 ? 4.247 -1.708 -1.098 1.00 70.81 81 PHE A CA 1
ATOM 578 C C . PHE A 1 81 ? 4.285 -0.375 -1.836 1.00 70.81 81 PHE A C 1
ATOM 580 O O . PHE A 1 81 ? 5.356 0.180 -2.075 1.00 70.81 81 PHE A O 1
ATOM 587 N N . ASP A 1 82 ? 3.108 0.141 -2.183 1.00 67.56 82 ASP A N 1
ATOM 588 C CA . ASP A 1 82 ? 2.978 1.498 -2.704 1.00 67.56 82 ASP A CA 1
ATOM 589 C C . ASP A 1 82 ? 3.068 2.493 -1.532 1.00 67.56 82 ASP A C 1
ATOM 591 O O . ASP A 1 82 ? 2.378 2.354 -0.516 1.00 67.56 82 ASP A O 1
ATOM 595 N N . THR A 1 83 ? 3.925 3.510 -1.633 1.00 60.09 83 THR A N 1
ATOM 596 C CA . THR A 1 83 ? 4.014 4.572 -0.615 1.00 60.09 83 THR A CA 1
ATOM 597 C C . THR A 1 83 ? 2.718 5.375 -0.505 1.00 60.09 83 THR A C 1
ATOM 599 O O . THR A 1 83 ? 2.447 5.931 0.561 1.00 60.09 83 THR A O 1
ATOM 602 N N . SER A 1 84 ? 1.874 5.346 -1.540 1.00 56.81 84 SER A N 1
ATOM 603 C CA . SER A 1 84 ? 0.527 5.926 -1.550 1.00 56.81 84 SER A CA 1
ATOM 604 C C . SER A 1 84 ? -0.418 5.250 -0.544 1.00 56.81 84 SER A C 1
ATOM 606 O O . SER A 1 84 ? -1.328 5.889 -0.014 1.00 56.81 84 SER A O 1
ATOM 608 N N . GLN A 1 85 ? -0.190 3.971 -0.220 1.00 52.62 85 GLN A N 1
ATOM 609 C CA . GLN A 1 85 ? -1.035 3.212 0.709 1.00 52.62 85 GLN A CA 1
ATOM 610 C C . GLN A 1 85 ? -0.897 3.702 2.162 1.00 52.62 85 GLN A C 1
ATOM 612 O O . GLN A 1 85 ? -1.882 3.723 2.902 1.00 52.62 85 GLN A O 1
ATOM 617 N N . LYS A 1 86 ? 0.292 4.185 2.564 1.00 53.28 86 LYS A N 1
ATOM 618 C CA . LYS A 1 86 ? 0.550 4.674 3.935 1.00 53.28 86 LYS A CA 1
ATOM 619 C C . LYS A 1 86 ? -0.370 5.829 4.332 1.00 53.28 86 LYS A C 1
ATOM 621 O O . LYS A 1 86 ? -0.709 5.976 5.506 1.00 53.28 86 LYS A O 1
ATOM 626 N N . GLU A 1 87 ? -0.796 6.640 3.367 1.00 51.53 87 GLU A N 1
ATOM 627 C CA . GLU A 1 87 ? -1.710 7.752 3.619 1.00 51.53 87 GLU A CA 1
ATOM 628 C C . GLU A 1 87 ? -3.160 7.283 3.851 1.00 51.53 87 GLU A C 1
ATOM 630 O O . GLU A 1 87 ? -3.900 7.901 4.624 1.00 51.53 87 GLU A O 1
ATOM 635 N N . ALA A 1 88 ? -3.566 6.165 3.240 1.00 53.19 88 ALA A N 1
ATOM 636 C CA . ALA A 1 88 ? -4.868 5.546 3.476 1.00 53.19 88 ALA A CA 1
ATOM 637 C C . ALA A 1 88 ? -4.929 4.866 4.855 1.00 53.19 88 ALA A C 1
ATOM 639 O O . ALA A 1 88 ? -5.903 5.057 5.589 1.00 53.19 88 ALA A O 1
ATOM 640 N N . ASP A 1 89 ? -3.862 4.165 5.248 1.00 56.94 89 ASP A N 1
ATOM 641 C CA . ASP A 1 89 ? -3.782 3.461 6.534 1.00 56.94 89 ASP A CA 1
ATOM 642 C C . ASP A 1 89 ? -3.770 4.437 7.724 1.00 56.94 89 ASP A C 1
ATOM 644 O O . ASP A 1 89 ? -4.494 4.241 8.705 1.00 56.94 89 ASP A O 1
ATOM 648 N N . HIS A 1 90 ? -3.049 5.562 7.615 1.00 55.84 90 HIS A N 1
ATOM 649 C CA . HIS A 1 90 ? -3.081 6.623 8.633 1.00 55.84 90 HIS A CA 1
ATOM 650 C C . HIS A 1 90 ? -4.480 7.244 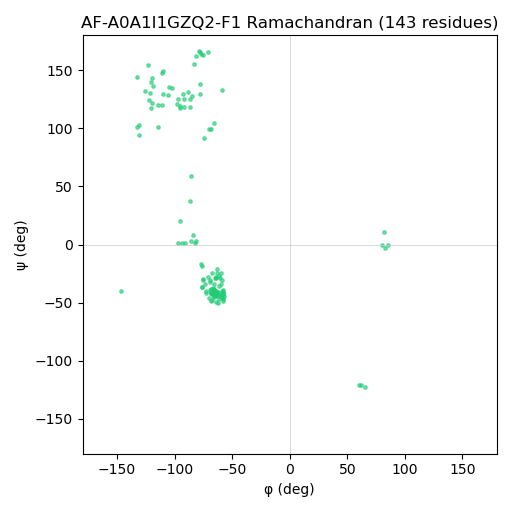8.803 1.00 55.84 90 HIS A C 1
ATOM 652 O O . HIS A 1 90 ? -4.881 7.582 9.921 1.00 55.84 90 HIS A O 1
ATOM 658 N N . LYS A 1 91 ? -5.255 7.373 7.716 1.00 55.75 91 LYS A N 1
ATOM 659 C CA . LYS A 1 91 ? -6.640 7.880 7.760 1.00 55.75 91 LYS A CA 1
ATOM 660 C C . LYS A 1 91 ? -7.620 6.841 8.320 1.00 55.75 91 LYS A C 1
ATOM 662 O O . LYS A 1 91 ? -8.606 7.228 8.951 1.00 55.75 91 LYS A O 1
ATOM 667 N N . ALA A 1 92 ? -7.362 5.547 8.124 1.00 56.38 92 ALA A N 1
ATOM 668 C CA . ALA A 1 92 ? -8.155 4.461 8.699 1.00 56.38 92 ALA A CA 1
ATOM 669 C C . ALA A 1 92 ? -7.963 4.358 10.222 1.00 56.38 92 ALA A C 1
ATOM 671 O O . ALA A 1 92 ? -8.952 4.343 10.956 1.00 56.38 92 ALA A O 1
ATOM 672 N N . ALA A 1 93 ? -6.716 4.420 10.702 1.00 56.88 93 ALA A N 1
ATOM 673 C CA . ALA A 1 93 ? -6.402 4.400 12.134 1.00 56.88 93 ALA A CA 1
ATOM 674 C C . ALA A 1 93 ? -7.072 5.561 12.897 1.00 56.88 93 ALA A C 1
ATOM 676 O O . ALA A 1 93 ? -7.710 5.356 13.929 1.00 56.88 93 ALA A O 1
ATOM 677 N N . ALA A 1 94 ? -7.040 6.775 12.333 1.00 56.28 94 ALA A N 1
ATOM 678 C CA . ALA A 1 94 ? -7.699 7.940 12.930 1.00 56.28 94 ALA A CA 1
ATOM 679 C C . ALA A 1 94 ? -9.238 7.807 13.008 1.00 56.28 94 ALA A C 1
ATOM 681 O O . ALA A 1 94 ? -9.878 8.392 13.887 1.00 56.28 94 ALA A O 1
ATOM 682 N N . ARG A 1 95 ? -9.859 7.048 12.092 1.00 56.31 95 ARG A N 1
ATOM 683 C CA . ARG A 1 95 ? -11.313 6.806 12.090 1.00 56.31 95 ARG A CA 1
ATOM 684 C C . ARG A 1 95 ? -11.737 5.792 13.150 1.00 56.31 95 ARG A C 1
ATOM 686 O O . ARG A 1 95 ? -12.804 5.979 13.743 1.00 56.31 95 ARG A O 1
ATOM 693 N N . ASP A 1 96 ? -10.934 4.764 13.400 1.00 56.12 96 ASP A N 1
ATOM 694 C CA . ASP A 1 96 ? -11.251 3.734 14.395 1.00 56.12 96 ASP A CA 1
ATOM 695 C C . ASP A 1 96 ? -11.105 4.248 15.830 1.00 56.12 96 ASP A C 1
ATOM 697 O O . ASP A 1 96 ? -12.009 4.032 16.646 1.00 56.12 96 ASP A O 1
ATOM 701 N N . ASP A 1 97 ? -10.079 5.057 16.109 1.00 57.84 97 ASP A N 1
ATOM 702 C CA . ASP A 1 97 ? -9.929 5.731 17.404 1.00 57.84 97 ASP A CA 1
ATOM 703 C C . ASP A 1 97 ? -11.140 6.613 17.729 1.00 57.84 97 ASP A C 1
ATOM 705 O O . ASP A 1 97 ? -11.661 6.613 18.849 1.00 57.84 97 ASP A O 1
ATOM 709 N N . ASN A 1 98 ? -11.646 7.348 16.736 1.00 59.25 98 ASN A N 1
ATOM 710 C CA . ASN A 1 98 ? -12.805 8.209 16.933 1.00 59.25 98 ASN A CA 1
ATOM 711 C C . ASN A 1 98 ? -14.083 7.387 17.182 1.00 59.25 98 ASN A C 1
ATOM 713 O O . ASN A 1 98 ? -14.867 7.692 18.085 1.00 59.25 98 ASN A O 1
ATOM 717 N N . ARG A 1 99 ? -14.275 6.291 16.438 1.00 55.59 99 ARG A N 1
ATOM 718 C CA . ARG A 1 99 ? -15.438 5.402 16.584 1.00 55.59 99 ARG A CA 1
ATOM 719 C C . ARG A 1 99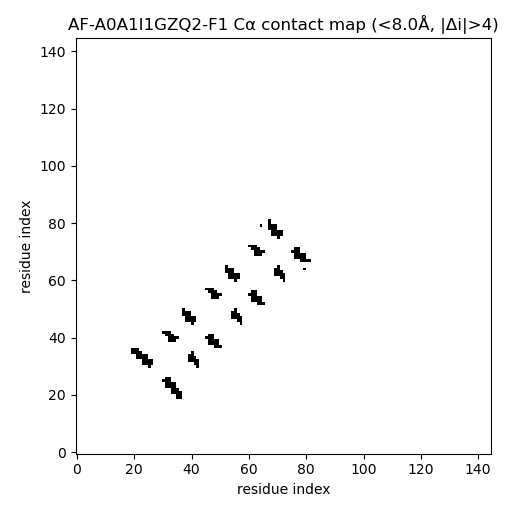 ? -15.470 4.731 17.962 1.00 55.59 99 ARG A C 1
ATOM 721 O O . ARG A 1 99 ? -16.530 4.685 18.590 1.00 55.59 99 ARG A O 1
ATOM 728 N N . TYR A 1 100 ? -14.317 4.289 18.468 1.00 57.03 100 TYR A N 1
ATOM 729 C CA . TYR A 1 100 ? -14.198 3.716 19.811 1.00 57.03 100 TYR A CA 1
ATOM 730 C C . TYR A 1 100 ? -14.511 4.749 20.903 1.00 57.03 100 TYR A C 1
ATOM 732 O O . TYR A 1 100 ? -15.260 4.465 21.841 1.00 57.03 100 TYR A O 1
ATOM 740 N N . ARG A 1 101 ? -14.017 5.986 20.758 1.00 53.88 101 ARG A N 1
ATOM 741 C CA . ARG A 1 101 ? -14.260 7.074 21.722 1.00 53.88 101 ARG A CA 1
ATOM 742 C C . ARG A 1 101 ? -15.735 7.469 21.813 1.00 53.88 101 ARG A C 1
ATOM 744 O O . ARG A 1 101 ? -16.248 7.607 22.925 1.00 53.88 101 ARG A O 1
ATOM 751 N N . TYR A 1 102 ? -16.432 7.604 20.683 1.00 52.53 102 TYR A N 1
ATOM 752 C CA . TYR A 1 102 ? -17.870 7.901 20.677 1.00 52.53 102 TYR A CA 1
ATOM 753 C C . TYR A 1 102 ? -18.703 6.724 21.209 1.00 52.53 102 TYR A C 1
ATOM 755 O O . TYR A 1 102 ? -19.584 6.938 22.044 1.00 52.53 102 TYR A O 1
ATOM 763 N N . GLY A 1 103 ? -18.373 5.484 20.823 1.00 59.78 103 GLY A N 1
ATOM 764 C CA . GLY A 1 103 ? -19.042 4.272 21.314 1.00 59.78 103 GLY A CA 1
ATOM 765 C C . GLY A 1 103 ? -18.912 4.076 22.832 1.00 59.78 103 GLY A C 1
ATOM 766 O O . GLY A 1 103 ? -19.901 3.797 23.523 1.00 59.78 103 GLY A O 1
ATOM 767 N N . ALA A 1 104 ? -17.719 4.306 23.384 1.00 59.84 104 ALA A N 1
ATOM 768 C CA . ALA A 1 104 ? -17.464 4.229 24.823 1.00 59.84 104 ALA A CA 1
ATOM 769 C C . ALA A 1 104 ? -18.201 5.329 25.610 1.00 59.84 104 ALA A C 1
ATOM 771 O O . ALA A 1 104 ? -18.738 5.076 26.694 1.00 59.84 104 ALA A O 1
ATOM 772 N N . MET A 1 105 ? -18.291 6.541 25.050 1.00 59.25 105 MET A N 1
ATOM 773 C CA . MET A 1 105 ? -19.020 7.652 25.666 1.00 59.25 105 MET A CA 1
ATOM 774 C C . MET A 1 105 ? -20.526 7.357 25.755 1.00 59.25 105 MET A C 1
ATOM 776 O O . MET A 1 105 ? -21.139 7.591 26.801 1.00 59.25 105 MET A O 1
ATOM 780 N N . THR A 1 106 ? -21.107 6.748 24.713 1.00 65.31 106 THR A N 1
ATOM 781 C CA . THR A 1 106 ? -22.510 6.301 24.724 1.00 65.31 106 THR A CA 1
ATOM 782 C C . THR A 1 106 ? -22.787 5.203 25.754 1.00 65.31 106 THR A C 1
ATOM 784 O O . THR A 1 106 ? -23.794 5.276 26.462 1.00 65.31 106 THR A O 1
ATOM 787 N N . GLN A 1 107 ? -21.889 4.226 25.918 1.00 68.94 107 GLN A N 1
ATOM 788 C CA . GLN A 1 107 ? -22.060 3.151 26.905 1.00 68.94 107 GLN A CA 1
ATOM 789 C C . GLN A 1 107 ? -22.002 3.666 28.351 1.00 68.94 107 GLN A C 1
ATOM 791 O O . GLN A 1 107 ? -22.831 3.287 29.182 1.00 68.94 107 GLN A O 1
ATOM 796 N N . ARG A 1 108 ? -21.084 4.593 28.651 1.00 75.19 108 ARG A N 1
ATOM 797 C CA . ARG A 1 108 ? -20.976 5.210 29.983 1.00 75.19 108 ARG A CA 1
ATOM 798 C C . ARG A 1 108 ? -22.213 6.041 30.334 1.00 75.19 108 ARG A C 1
ATOM 800 O O . ARG A 1 108 ? -22.702 5.961 31.461 1.00 75.19 108 ARG A O 1
ATOM 807 N N . ALA A 1 109 ? -22.750 6.797 29.377 1.00 76.50 109 ALA A N 1
ATOM 808 C CA . ALA A 1 109 ? -23.980 7.566 29.569 1.00 76.50 109 ALA A CA 1
ATOM 809 C C . ALA A 1 109 ? -25.198 6.661 29.845 1.00 76.50 109 ALA A C 1
ATOM 811 O O . ALA A 1 109 ? -25.998 6.949 30.737 1.00 76.50 109 ALA A O 1
ATOM 812 N N . LEU A 1 110 ? -25.320 5.541 29.126 1.00 77.69 110 LEU A N 1
ATOM 813 C CA . LEU A 1 110 ? -26.359 4.530 29.361 1.00 77.69 110 LEU A CA 1
ATOM 814 C C . LEU A 1 110 ? -26.221 3.869 30.739 1.00 77.69 110 LEU A C 1
ATOM 816 O O . LEU A 1 110 ? -27.213 3.722 31.457 1.00 77.69 110 LEU A O 1
ATOM 820 N N . TRP A 1 111 ? -24.996 3.520 31.138 1.00 82.88 111 TRP A N 1
ATOM 821 C CA . TRP A 1 111 ? -24.721 2.938 32.451 1.00 82.88 111 TRP A CA 1
ATOM 822 C C . TRP A 1 111 ? -25.096 3.891 33.594 1.00 82.88 111 TRP A C 1
ATOM 824 O O . TRP A 1 111 ? -25.769 3.474 34.536 1.00 82.88 111 TRP A O 1
ATOM 834 N N . LEU A 1 112 ? -24.756 5.181 33.486 1.00 84.81 112 LEU A N 1
ATOM 835 C CA . LEU A 1 112 ? -25.129 6.197 34.479 1.00 84.81 112 LEU A CA 1
ATOM 836 C C . LEU A 1 112 ? -26.651 6.344 34.61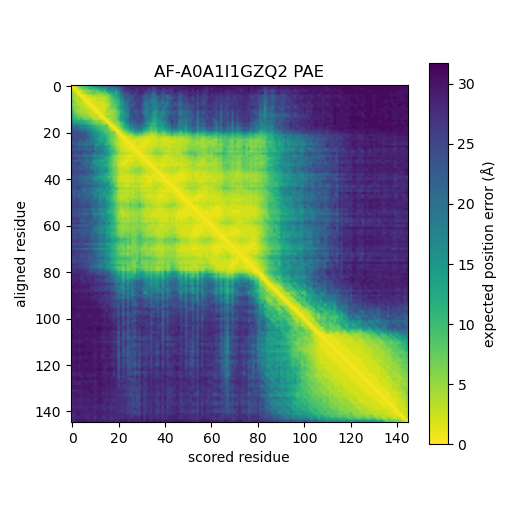1 1.00 84.81 112 LEU A C 1
ATOM 838 O O . LEU A 1 112 ? -27.174 6.269 35.723 1.00 84.81 112 LEU A O 1
ATOM 842 N N . LYS A 1 113 ? -27.379 6.442 33.488 1.00 83.06 113 LYS A N 1
ATOM 843 C CA . LYS A 1 113 ? -28.854 6.487 33.498 1.00 83.06 113 LYS A CA 1
ATOM 844 C C . LYS A 1 113 ? -29.460 5.255 34.177 1.00 83.06 113 LYS A C 1
ATOM 846 O O . LYS A 1 113 ? -30.398 5.379 34.965 1.00 83.06 113 LYS A O 1
ATOM 851 N N . ARG A 1 114 ? -28.904 4.065 33.919 1.00 86.06 114 ARG A N 1
ATOM 852 C CA . ARG A 1 114 ? -29.335 2.815 34.563 1.00 86.06 114 ARG A CA 1
ATOM 853 C C . ARG A 1 114 ? -29.047 2.816 36.066 1.00 86.06 114 ARG A C 1
ATOM 855 O O . ARG A 1 114 ? -29.894 2.385 36.844 1.00 86.06 114 ARG A O 1
ATOM 862 N N . MET A 1 115 ? -27.890 3.323 36.490 1.00 88.06 115 MET A N 1
ATOM 863 C CA . MET A 1 115 ? -27.541 3.433 37.910 1.00 88.06 115 MET A CA 1
ATOM 864 C C . MET A 1 115 ? -28.459 4.397 38.663 1.00 88.06 115 MET A C 1
ATOM 866 O O . MET A 1 115 ? -28.885 4.083 39.776 1.00 88.06 115 MET A O 1
ATOM 870 N N . ASP A 1 116 ? -28.811 5.532 38.064 1.00 92.62 116 ASP A N 1
ATOM 871 C CA . ASP A 1 116 ? -29.731 6.490 38.680 1.00 92.62 116 ASP A CA 1
ATOM 872 C C . ASP A 1 116 ? -31.157 5.938 38.772 1.00 92.62 116 ASP A C 1
ATOM 874 O O . ASP A 1 116 ? -31.807 6.083 39.813 1.00 92.62 116 ASP A O 1
ATOM 878 N N . ALA A 1 117 ? -31.616 5.207 37.751 1.00 90.06 117 ALA A N 1
ATOM 879 C CA . ALA A 1 117 ? -32.891 4.494 37.796 1.00 90.06 117 ALA A CA 1
ATOM 880 C C . ALA A 1 117 ? -32.930 3.453 38.932 1.00 90.06 117 ALA A C 1
ATOM 882 O O . ALA A 1 117 ? -33.877 3.432 39.721 1.00 90.06 117 ALA A O 1
ATOM 883 N N . LEU A 1 118 ? -31.868 2.654 39.092 1.00 93.12 118 LEU A N 1
ATOM 884 C CA . LEU A 1 118 ? -31.755 1.667 40.176 1.00 93.12 118 LEU A CA 1
ATOM 885 C C . LEU A 1 118 ? -31.668 2.321 41.562 1.00 93.12 118 LEU A C 1
ATOM 887 O O . LEU A 1 118 ? -32.245 1.829 42.534 1.00 93.12 118 LEU A O 1
ATOM 891 N N . LYS A 1 119 ? -30.961 3.452 41.687 1.00 94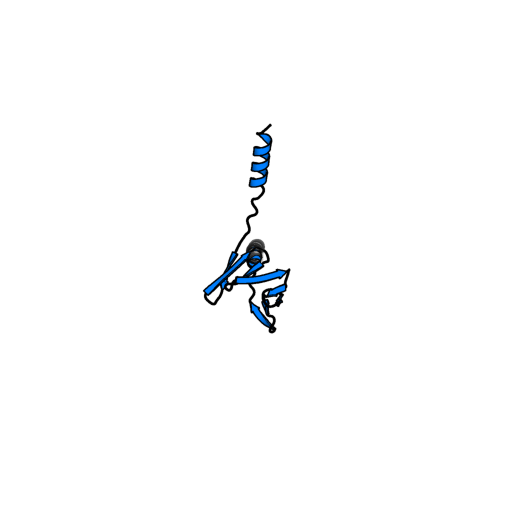.19 119 LYS A N 1
ATOM 892 C CA . LYS A 1 119 ? -30.951 4.242 42.930 1.00 94.19 119 LYS A CA 1
ATOM 893 C C . LYS A 1 119 ? -32.350 4.758 43.265 1.00 94.19 119 LYS A C 1
ATOM 895 O O . LYS A 1 119 ? -32.730 4.723 44.435 1.00 94.19 119 LYS A O 1
ATOM 900 N N . LYS A 1 120 ? -33.118 5.210 42.268 1.00 92.69 120 LYS A N 1
ATOM 901 C CA . LYS A 1 120 ? -34.497 5.677 42.458 1.00 92.69 120 LYS A CA 1
ATOM 902 C C . LYS A 1 120 ? -35.419 4.537 42.893 1.00 92.69 120 LYS A C 1
ATOM 904 O O . LYS A 1 120 ? -36.131 4.705 43.878 1.00 92.69 120 LYS A O 1
ATOM 909 N N . GLN A 1 121 ? -35.331 3.368 42.256 1.00 91.38 121 GLN A N 1
ATOM 910 C CA . GLN A 1 121 ? -36.102 2.182 42.653 1.00 91.38 121 GLN A CA 1
ATOM 911 C C . GLN A 1 121 ? -35.838 1.776 44.106 1.00 91.38 121 GLN A C 1
ATOM 913 O O . GLN A 1 121 ? -36.779 1.667 44.886 1.00 91.38 121 GLN A O 1
ATOM 918 N N . ARG A 1 122 ? -34.567 1.673 44.521 1.00 94.25 122 ARG A N 1
ATOM 919 C CA . ARG A 1 122 ? -34.226 1.325 45.914 1.00 94.25 122 ARG A CA 1
ATOM 920 C C . ARG A 1 122 ? -34.768 2.318 46.941 1.00 94.25 122 ARG A C 1
ATOM 922 O O . ARG A 1 122 ? -35.114 1.929 48.057 1.00 94.25 122 ARG A O 1
ATOM 929 N N . ARG A 1 123 ? -34.837 3.609 46.597 1.00 93.75 123 ARG A N 1
ATOM 930 C CA . ARG A 1 123 ? -35.435 4.628 47.475 1.00 93.75 123 ARG A CA 1
ATOM 931 C C . ARG A 1 123 ? -36.933 4.393 47.649 1.00 93.75 123 ARG A C 1
ATOM 933 O O . ARG A 1 123 ? -37.406 4.452 48.781 1.00 93.75 123 ARG A O 1
ATOM 940 N N . GLU A 1 124 ? -37.651 4.105 46.568 1.00 93.50 124 GLU A N 1
ATOM 941 C CA . GLU A 1 124 ? -39.088 3.811 46.621 1.00 93.50 124 GLU A CA 1
ATOM 942 C C . GLU A 1 124 ? -39.379 2.504 47.371 1.00 93.50 124 GLU A C 1
ATOM 944 O O . GLU A 1 124 ? -40.214 2.492 48.273 1.00 93.50 124 GLU A O 1
ATOM 949 N N . GLU A 1 125 ? -38.615 1.438 47.123 1.00 93.12 125 GLU A N 1
ATOM 950 C CA . GLU A 1 125 ? -38.731 0.183 47.879 1.00 93.12 125 GLU A CA 1
ATOM 951 C C . GLU A 1 125 ? -38.483 0.382 49.379 1.00 93.12 125 GLU A C 1
ATOM 953 O O . GLU A 1 125 ? -39.193 -0.173 50.218 1.00 93.12 125 GLU A O 1
ATOM 958 N N . CYS A 1 126 ? -37.503 1.215 49.747 1.00 93.81 126 CYS A N 1
ATOM 959 C CA . CYS A 1 126 ? -37.227 1.524 51.146 1.00 93.81 126 CYS A CA 1
ATOM 960 C C . CYS A 1 126 ? -38.389 2.287 51.804 1.00 93.81 126 CYS A C 1
ATOM 962 O O . CYS A 1 126 ? -38.734 1.997 52.954 1.00 93.81 126 CYS A O 1
ATOM 964 N N . LYS A 1 127 ? -39.029 3.223 51.085 1.00 95.06 127 LYS A N 1
ATOM 965 C CA . LYS A 1 127 ? -40.229 3.932 51.565 1.00 95.06 127 LYS A CA 1
ATOM 966 C C . LYS A 1 127 ? -41.401 2.971 51.756 1.00 95.06 127 LYS A C 1
ATOM 968 O O . LYS A 1 127 ? -41.979 2.948 52.839 1.00 95.06 127 LYS A O 1
ATOM 973 N N . LEU A 1 128 ? -41.691 2.138 50.756 1.00 93.75 128 LEU A N 1
ATOM 974 C CA . LEU A 1 128 ? -42.738 1.112 50.812 1.00 93.75 128 LEU A CA 1
ATOM 975 C C . LEU A 1 128 ? -42.512 0.142 51.974 1.00 93.75 128 LEU A C 1
ATOM 977 O O . LEU A 1 128 ? -43.427 -0.133 52.747 1.00 93.75 128 LEU A O 1
ATOM 981 N N . ARG A 1 129 ? -41.271 -0.317 52.169 1.00 92.12 129 ARG A N 1
ATOM 982 C CA . ARG A 1 129 ? -40.920 -1.207 53.281 1.00 92.12 129 ARG A CA 1
ATOM 983 C C . ARG A 1 129 ? -41.146 -0.544 54.639 1.00 92.12 129 ARG A C 1
ATOM 985 O O . ARG A 1 129 ? -41.645 -1.197 55.552 1.00 92.12 129 ARG A O 1
ATOM 992 N N . LYS A 1 130 ? -40.788 0.737 54.784 1.00 93.69 130 LYS A N 1
ATOM 993 C CA . LYS A 1 130 ? -41.032 1.505 56.017 1.00 93.69 1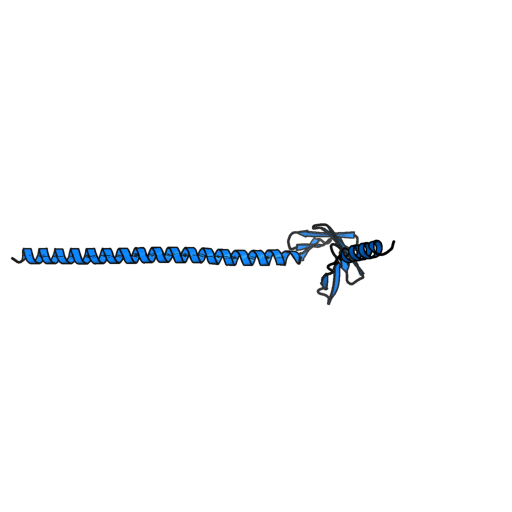30 LYS A CA 1
ATOM 994 C C . LYS A 1 130 ? -42.526 1.718 56.271 1.00 93.69 130 LYS A C 1
ATOM 996 O O . LYS A 1 130 ? -42.949 1.548 57.410 1.00 93.69 130 LYS A O 1
ATOM 1001 N N . ALA A 1 131 ? -43.303 2.040 55.236 1.00 92.69 131 ALA A N 1
ATOM 1002 C CA . ALA A 1 131 ? -44.754 2.208 55.325 1.00 92.69 131 ALA A CA 1
ATOM 1003 C C . ALA A 1 131 ? -45.443 0.903 55.748 1.00 92.69 131 ALA A C 1
ATOM 1005 O O . ALA A 1 131 ? -46.138 0.885 56.759 1.00 92.69 131 ALA A O 1
ATOM 1006 N N . ARG A 1 132 ? -45.129 -0.210 55.075 1.00 91.94 132 ARG A N 1
ATOM 1007 C CA . ARG A 1 132 ? -45.640 -1.545 55.418 1.00 91.94 132 ARG A CA 1
ATOM 1008 C C . ARG A 1 132 ? -45.288 -1.956 56.849 1.00 91.94 132 ARG A C 1
ATOM 1010 O O . ARG A 1 132 ? -46.119 -2.492 57.566 1.00 91.94 132 ARG A O 1
ATOM 1017 N N . ASN A 1 133 ? -44.059 -1.693 57.297 1.00 92.38 133 ASN A N 1
ATOM 1018 C CA . ASN A 1 133 ? -43.647 -2.024 58.666 1.00 92.38 133 ASN A CA 1
ATOM 1019 C C . ASN A 1 133 ? -44.318 -1.123 59.723 1.00 92.38 133 ASN A C 1
ATOM 1021 O O . ASN A 1 133 ? -44.491 -1.515 60.873 1.00 92.38 133 ASN A O 1
ATOM 1025 N N . LYS A 1 134 ? -44.687 0.110 59.363 1.00 92.75 134 LYS A N 1
ATOM 1026 C CA . LYS A 1 134 ? -45.509 0.967 60.226 1.00 92.75 134 LYS A CA 1
ATOM 1027 C C . LYS A 1 134 ? -46.930 0.410 60.338 1.00 92.75 134 LYS A C 1
ATOM 1029 O O . LYS A 1 134 ? -47.399 0.221 61.450 1.00 92.75 134 LYS A O 1
ATOM 1034 N N . GLU A 1 135 ? -47.547 0.064 59.214 1.00 90.44 135 GLU A N 1
ATOM 1035 C CA . GLU A 1 135 ? -48.894 -0.512 59.172 1.00 90.44 135 GLU A CA 1
ATOM 1036 C C . GLU A 1 135 ? -48.995 -1.814 59.981 1.00 90.44 135 GLU A C 1
ATOM 1038 O O . GLU A 1 135 ? -49.886 -1.954 60.812 1.00 90.44 135 GLU A O 1
ATOM 1043 N N . LEU A 1 136 ? -48.027 -2.726 59.827 1.00 88.94 136 LEU A N 1
ATOM 1044 C CA . LEU A 1 136 ? -47.965 -3.966 60.611 1.00 88.94 136 LEU A CA 1
ATOM 1045 C C . LEU A 1 136 ? -47.897 -3.705 62.123 1.00 88.94 136 LEU A C 1
ATOM 1047 O O . LEU A 1 136 ? -48.550 -4.405 62.896 1.00 88.94 136 LEU A O 1
ATOM 1051 N N . ARG A 1 137 ? -47.145 -2.683 62.555 1.00 86.88 137 ARG A N 1
ATOM 1052 C CA . ARG A 1 137 ? -47.097 -2.278 63.969 1.00 86.88 137 ARG A CA 1
ATOM 1053 C C . ARG A 1 137 ? -48.427 -1.702 64.444 1.00 86.88 137 ARG A C 1
ATOM 1055 O O . ARG A 1 137 ? -48.877 -2.062 65.526 1.00 86.88 137 ARG A O 1
ATOM 1062 N N . ASP A 1 138 ? -49.072 -0.864 63.639 1.00 89.62 138 ASP A N 1
ATOM 1063 C CA . ASP A 1 138 ? -50.369 -0.268 63.981 1.00 89.62 138 ASP A CA 1
ATOM 1064 C C . ASP A 1 138 ? -51.486 -1.327 64.071 1.00 89.62 138 ASP A C 1
ATOM 1066 O O . ASP A 1 138 ? -52.391 -1.205 64.898 1.00 89.62 138 ASP A O 1
ATOM 1070 N N . VAL A 1 139 ? -51.434 -2.376 63.240 1.00 88.19 139 VAL A N 1
ATOM 1071 C CA . VAL A 1 139 ? -52.337 -3.539 63.324 1.00 88.19 139 VAL A CA 1
ATOM 1072 C C . VAL A 1 139 ? -52.072 -4.338 64.598 1.00 88.19 139 VAL A C 1
ATOM 1074 O O . VAL A 1 139 ? -53.012 -4.623 65.338 1.00 88.19 139 VAL A O 1
ATOM 1077 N N . PHE A 1 140 ? -50.805 -4.644 64.895 1.00 88.19 140 PHE A N 1
ATOM 1078 C CA . PHE A 1 140 ? -50.425 -5.362 66.113 1.00 88.19 140 PHE A CA 1
ATOM 1079 C C . PHE A 1 140 ? -50.888 -4.626 67.379 1.00 88.19 140 PHE A C 1
ATOM 1081 O O . PHE A 1 140 ? -51.522 -5.222 68.243 1.00 88.19 140 PHE A O 1
ATOM 1088 N N . HIS A 1 141 ? -50.661 -3.312 67.464 1.00 84.50 141 HIS A N 1
ATOM 1089 C CA . HIS A 1 141 ? -51.112 -2.509 68.604 1.00 84.50 141 HIS A CA 1
ATOM 1090 C C . HIS A 1 141 ? -52.640 -2.431 68.740 1.00 84.50 141 HIS A C 1
ATOM 1092 O O . HIS A 1 141 ? -53.131 -2.301 69.858 1.00 84.50 141 HIS A O 1
ATOM 1098 N N . ARG A 1 142 ? -53.397 -2.522 67.637 1.00 81.94 142 ARG A N 1
ATOM 1099 C CA . ARG A 1 142 ? -54.868 -2.586 67.672 1.00 81.94 142 ARG A CA 1
ATOM 1100 C C . ARG A 1 142 ? -55.401 -3.931 68.154 1.00 81.94 142 ARG A C 1
ATOM 1102 O O . ARG A 1 142 ? -56.441 -3.945 68.790 1.00 81.94 142 ARG A O 1
ATOM 1109 N N . ALA A 1 143 ? -54.715 -5.028 67.845 1.00 76.00 143 ALA A N 1
ATOM 1110 C CA . ALA A 1 143 ? -55.142 -6.377 68.215 1.00 76.00 143 ALA A CA 1
ATOM 1111 C C . ALA A 1 143 ? -54.879 -6.731 69.694 1.00 76.00 143 ALA A C 1
ATOM 1113 O O . ALA A 1 143 ? -55.426 -7.707 70.191 1.00 76.00 143 ALA A O 1
ATOM 1114 N N . VAL A 1 144 ? -54.022 -5.965 70.379 1.00 78.25 144 VAL A N 1
ATOM 1115 C CA . VAL A 1 144 ? -53.597 -6.203 71.775 1.00 78.25 144 VAL A CA 1
ATOM 1116 C C . VAL A 1 144 ? -54.404 -5.363 72.791 1.00 78.25 144 VAL A C 1
ATOM 1118 O O . VAL A 1 144 ? -54.158 -5.444 73.991 1.00 78.25 144 VAL A O 1
ATOM 1121 N N . ARG A 1 145 ? -55.377 -4.564 72.335 1.00 57.12 145 ARG A N 1
ATOM 1122 C CA . ARG A 1 145 ? -56.308 -3.799 73.179 1.00 57.12 145 ARG A CA 1
ATOM 1123 C C . ARG A 1 145 ? -57.688 -4.446 73.148 1.00 57.12 145 ARG A C 1
ATOM 1125 O O 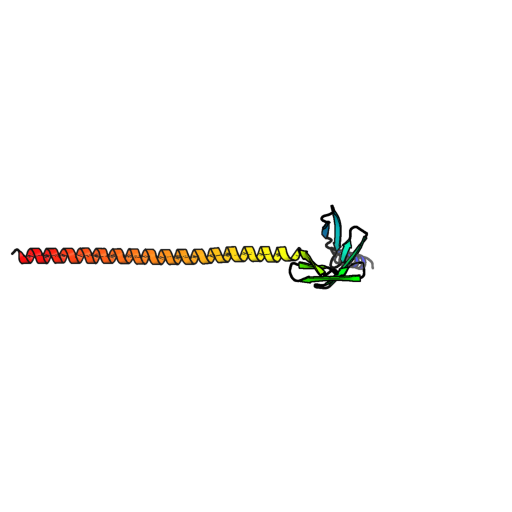. ARG A 1 145 ? -58.334 -4.445 74.214 1.00 57.12 145 ARG A O 1
#

Nearest PDB structures (foldse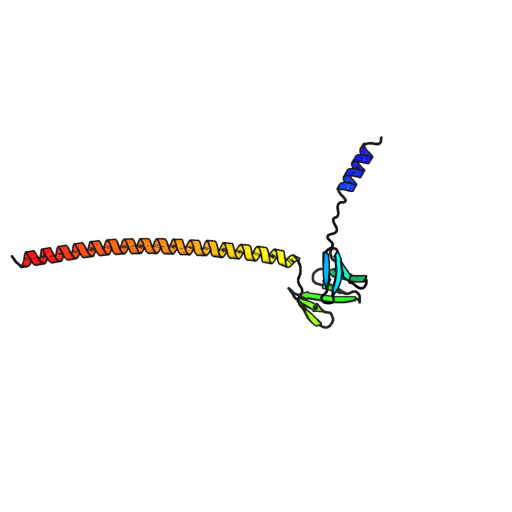ek):
  2w1t-assembly1_A  TM=5.087E-01  e=3.758E+00  Bacillus subtilis
  2w1t-assembly1_B  TM=3.822E-01  e=6.979E+00  Bacillus subtilis

pLDDT: mean 78.28, std 14.7, range [51.53, 95.06]

Radius of gyration: 37.91 Å; Cα contacts (8 Å, |Δi|>4): 113; chains: 1; bounding box: 78×65×98 Å

Sequence (145 aa):
MSMNKFFAALITLLACGASAQAQVIVNPDGTHSVAMGNIVVNSDGTHSVRTGDVIVNPNGTHSVISGNVLVTPDGRHVPFFDTSQKEADHKAAARDDNRYRYGAMTQRALWLKRMDALKKQRREECKLRKARNKELRDVFHRAVR

Foldseek 3Di:
DPDVVVVVVVVVVVVPPPPFDWDWDQDPVRAIWIDTPQWIQGSVRAIWGDDPQWIQGSVRAIWGHDPQWIQGSVRDTDGHDDPVVVVVVVVVVVVVVVVVVVVVVVVVVVVVVVVVVVVVVVVVVVVVVVVVVVVVVVVVVVVVD

Organism: NCBI:txid623281